Protein AF-A0A2V9XN82-F1 (afdb_monomer_lite)

Secondary structure (DSSP, 8-state):
---------------SHHHHHHS---EEEEE-SSEEEEEETTTEEEEEEES-EEEETTT--EEEEHHHHHHTTTT--TTEEEE-----

pLDDT: mean 82.77, std 19.28, range [38.78, 98.5]

Radius of gyration: 25.07 Å; chains: 1; bounding box: 44×78×35 Å

Structure (mmCIF, N/CA/C/O backbone):
data_AF-A0A2V9XN82-F1
#
_entry.id   AF-A0A2V9XN82-F1
#
loop_
_atom_site.group_PDB
_atom_site.id
_atom_site.type_symbol
_atom_site.label_atom_id
_atom_site.label_alt_id
_atom_site.label_comp_id
_atom_site.label_asym_id
_atom_site.label_entity_id
_atom_site.label_seq_id
_atom_site.pdbx_PDB_ins_code
_atom_site.Cartn_x
_atom_site.Cartn_y
_atom_site.Cartn_z
_atom_site.occupancy
_atom_site.B_iso_or_equiv
_atom_site.auth_seq_id
_atom_site.auth_comp_id
_atom_site.auth_asym_id
_atom_site.auth_atom_id
_atom_site.pdbx_PDB_model_num
ATOM 1 N N . MET A 1 1 ? 27.241 -69.666 -13.198 1.00 46.78 1 MET A N 1
ATOM 2 C CA . MET A 1 1 ? 27.201 -69.021 -14.524 1.00 46.78 1 MET A CA 1
ATOM 3 C C . MET A 1 1 ? 25.802 -68.464 -14.728 1.00 46.78 1 MET A C 1
ATOM 5 O O . MET A 1 1 ? 24.910 -69.228 -15.053 1.00 46.78 1 MET A O 1
ATOM 9 N N . SER A 1 2 ? 25.617 -67.168 -14.478 1.00 40.91 2 SER A N 1
ATOM 10 C CA . SER A 1 2 ? 24.432 -66.414 -14.902 1.00 40.91 2 SER A CA 1
ATOM 11 C C . SER A 1 2 ? 24.940 -65.098 -15.470 1.00 40.91 2 SER A C 1
ATOM 13 O O . SER A 1 2 ? 25.595 -64.330 -14.770 1.00 40.91 2 SER A O 1
A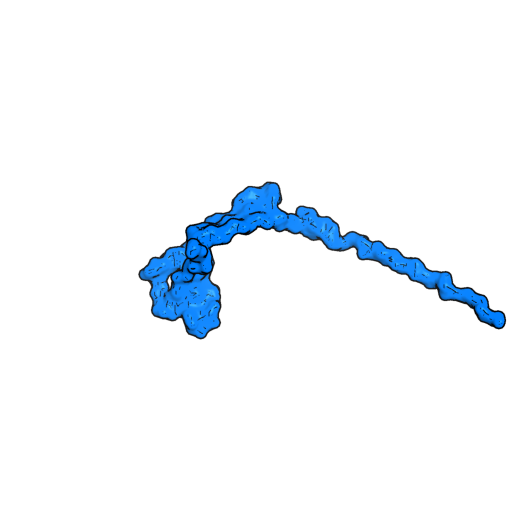TOM 15 N N . THR A 1 3 ? 24.728 -64.901 -16.763 1.00 50.88 3 THR A N 1
ATOM 16 C CA . THR A 1 3 ? 25.156 -63.726 -17.519 1.00 50.88 3 THR A CA 1
ATOM 17 C C . THR A 1 3 ? 24.035 -62.696 -17.600 1.00 50.88 3 THR A C 1
ATOM 19 O O . THR A 1 3 ? 22.917 -63.048 -17.953 1.00 50.88 3 THR A O 1
ATOM 22 N N . ASN A 1 4 ? 24.420 -61.441 -17.358 1.00 46.38 4 ASN A N 1
ATOM 23 C CA . ASN A 1 4 ? 23.999 -60.193 -18.004 1.00 46.38 4 ASN A CA 1
ATOM 24 C C . ASN A 1 4 ? 22.524 -59.770 -18.061 1.00 46.38 4 ASN A C 1
ATOM 26 O O . ASN A 1 4 ? 21.670 -60.427 -18.643 1.00 46.38 4 ASN A O 1
ATOM 30 N N . GLY A 1 5 ? 22.310 -58.519 -17.635 1.00 38.78 5 GLY A N 1
ATOM 31 C CA . GLY A 1 5 ? 21.142 -57.727 -18.005 1.00 38.78 5 GLY A CA 1
ATOM 32 C C . GLY A 1 5 ? 21.091 -56.318 -17.407 1.00 38.78 5 GLY A C 1
ATOM 33 O O . GLY A 1 5 ? 20.040 -55.926 -16.922 1.00 38.78 5 GLY A O 1
ATOM 34 N N . TYR A 1 6 ? 22.186 -55.545 -17.415 1.00 50.62 6 TYR A N 1
ATOM 35 C CA . TYR A 1 6 ? 22.091 -54.089 -17.228 1.00 50.62 6 TYR A CA 1
ATOM 36 C C . TYR A 1 6 ? 21.806 -53.435 -18.583 1.00 50.62 6 TYR A C 1
ATOM 38 O O . TYR A 1 6 ? 22.685 -53.398 -19.443 1.00 50.62 6 TYR A O 1
ATOM 46 N N . HIS A 1 7 ? 20.593 -52.913 -18.767 1.00 50.97 7 HIS A N 1
ATOM 47 C CA . HIS A 1 7 ? 20.292 -51.886 -19.764 1.00 50.97 7 HIS A CA 1
ATOM 48 C C . HIS A 1 7 ? 19.100 -51.048 -19.310 1.00 50.97 7 HIS A C 1
ATOM 50 O O . HIS A 1 7 ? 18.033 -51.572 -19.008 1.00 50.97 7 HIS A O 1
ATOM 56 N N . GLY A 1 8 ? 19.304 -49.734 -19.275 1.00 40.06 8 GLY A N 1
ATOM 57 C CA . GLY A 1 8 ? 18.269 -48.775 -18.922 1.00 40.06 8 GLY A CA 1
ATOM 58 C C . GLY A 1 8 ? 18.832 -47.396 -18.618 1.00 40.06 8 GLY A C 1
ATOM 59 O O . GLY A 1 8 ? 18.575 -46.851 -17.551 1.00 40.06 8 GLY A O 1
ATOM 60 N N . SER A 1 9 ? 19.618 -46.836 -19.543 1.00 55.75 9 SER A N 1
ATOM 61 C CA . SER A 1 9 ? 19.841 -45.390 -19.599 1.00 55.75 9 SER A CA 1
ATOM 62 C C . SER A 1 9 ? 18.484 -44.699 -19.728 1.00 55.75 9 SER A C 1
ATOM 64 O O . SER A 1 9 ? 17.900 -44.697 -20.808 1.00 55.75 9 SER A O 1
ATOM 66 N N . SER A 1 10 ? 17.978 -44.121 -18.639 1.00 47.97 10 SER A N 1
ATOM 67 C CA . SER A 1 10 ? 16.840 -43.205 -18.685 1.00 47.97 10 SER A CA 1
ATOM 68 C C . SER A 1 10 ? 17.347 -41.782 -18.494 1.00 47.97 10 SER A C 1
ATOM 70 O O . SER A 1 10 ? 17.614 -41.316 -17.388 1.00 47.97 10 SER A O 1
ATOM 72 N N . THR A 1 11 ? 17.534 -41.145 -19.642 1.00 54.69 11 THR A N 1
ATOM 73 C CA . THR A 1 11 ? 17.576 -39.716 -19.950 1.00 54.69 11 THR A CA 1
ATOM 74 C C . THR A 1 11 ? 17.160 -38.787 -18.801 1.00 54.69 11 THR A C 1
ATOM 76 O O . THR A 1 11 ? 16.024 -38.823 -18.327 1.00 54.69 11 THR A O 1
ATOM 79 N N . ARG A 1 12 ? 18.062 -37.877 -18.399 1.00 59.12 12 ARG A N 1
ATOM 80 C CA . ARG A 1 12 ? 17.690 -36.681 -17.627 1.00 59.12 12 ARG A CA 1
ATOM 81 C C . ARG A 1 12 ? 16.772 -35.817 -18.492 1.00 59.12 12 ARG A C 1
ATOM 83 O O . ARG A 1 12 ? 17.249 -35.126 -19.389 1.00 59.12 12 ARG A O 1
ATOM 90 N N . ASN A 1 13 ? 15.476 -35.819 -18.201 1.00 49.34 13 ASN A N 1
ATOM 91 C CA . ASN A 1 13 ? 14.548 -34.836 -18.750 1.00 49.34 13 ASN A CA 1
ATOM 92 C C . ASN A 1 13 ? 14.780 -33.478 -18.072 1.00 49.34 13 ASN A C 1
ATOM 94 O O . ASN A 1 13 ? 14.176 -33.150 -17.052 1.00 49.34 13 ASN A O 1
ATOM 98 N N . HIS A 1 14 ? 15.665 -32.672 -18.651 1.00 61.78 14 HIS A N 1
ATOM 99 C CA . HIS A 1 14 ? 15.525 -31.219 -18.592 1.00 61.78 14 HIS A CA 1
ATOM 100 C C . HIS A 1 14 ? 14.507 -30.789 -19.667 1.00 61.78 14 HIS A C 1
ATOM 102 O O . HIS A 1 14 ? 14.355 -31.497 -20.656 1.00 61.78 14 HIS A O 1
ATOM 108 N N . ASN A 1 15 ? 13.856 -29.629 -19.480 1.00 58.31 15 ASN A N 1
ATOM 109 C CA . ASN A 1 15 ? 13.088 -28.855 -20.489 1.00 58.31 15 ASN A CA 1
ATOM 110 C C . ASN A 1 15 ? 11.567 -28.687 -20.305 1.00 58.31 15 ASN A C 1
ATOM 112 O O . ASN A 1 15 ? 10.821 -28.741 -21.272 1.00 58.31 15 ASN A O 1
ATOM 116 N N . LEU A 1 16 ? 11.115 -28.317 -19.100 1.00 58.91 16 LEU A N 1
ATOM 117 C CA . LEU A 1 16 ? 9.918 -27.453 -18.961 1.00 58.91 16 LEU A CA 1
ATOM 118 C C . LEU A 1 16 ? 10.109 -26.265 -18.003 1.00 58.91 16 LEU A C 1
ATOM 120 O O . LEU A 1 16 ? 9.371 -25.289 -18.078 1.00 58.91 16 LEU A O 1
ATOM 124 N N . ARG A 1 17 ? 11.146 -26.273 -17.154 1.00 56.12 17 ARG A N 1
ATOM 125 C CA . ARG A 1 17 ? 11.451 -25.134 -16.264 1.00 56.12 17 ARG A CA 1
ATOM 126 C C . ARG A 1 17 ? 12.024 -23.909 -17.002 1.00 56.12 17 ARG A C 1
ATOM 128 O O . ARG A 1 17 ? 11.922 -22.802 -16.495 1.00 56.12 17 ARG A O 1
ATOM 135 N N . SER A 1 18 ? 12.592 -24.089 -18.201 1.00 60.72 18 SER A N 1
ATOM 136 C CA . SER A 1 18 ? 13.316 -23.026 -18.923 1.00 60.72 18 SER A CA 1
ATOM 137 C C . SER A 1 18 ? 12.417 -22.053 -19.689 1.00 60.72 18 SER A C 1
ATOM 139 O O . SER A 1 18 ? 12.809 -20.908 -19.875 1.00 60.72 18 SER A O 1
ATOM 141 N N . LEU A 1 19 ? 11.223 -22.466 -20.125 1.00 56.81 19 LEU A N 1
ATOM 142 C CA . LEU A 1 19 ? 10.331 -21.576 -20.878 1.00 56.81 19 LEU A CA 1
ATOM 143 C C . LEU A 1 19 ? 9.607 -20.596 -19.946 1.00 56.81 19 LEU A C 1
ATOM 145 O O . LEU A 1 19 ? 9.517 -19.416 -20.258 1.00 56.81 19 LEU A O 1
ATOM 149 N N . PHE A 1 20 ? 9.203 -21.041 -18.752 1.00 56.72 20 PHE A N 1
ATOM 150 C CA . PHE A 1 20 ? 8.647 -20.158 -17.717 1.00 56.72 20 PHE A CA 1
ATOM 151 C C . PHE A 1 20 ? 9.697 -19.256 -17.052 1.00 56.72 20 PHE A C 1
ATOM 153 O O . PHE A 1 20 ? 9.342 -18.213 -16.520 1.00 56.72 20 PHE A O 1
ATOM 160 N N . SER A 1 21 ? 10.985 -19.611 -17.124 1.00 58.06 21 SER A N 1
ATOM 161 C CA . SER A 1 21 ? 12.094 -18.779 -16.631 1.00 58.06 21 SER A CA 1
ATOM 162 C C . SER A 1 21 ? 12.374 -17.552 -17.507 1.00 58.06 21 SER A C 1
ATOM 164 O O . SER A 1 21 ? 12.928 -16.583 -17.011 1.00 58.06 21 SER A O 1
ATOM 166 N N . ILE A 1 22 ? 11.987 -17.546 -18.787 1.00 52.66 22 ILE A N 1
ATOM 167 C CA . ILE A 1 22 ? 12.052 -16.331 -19.626 1.00 52.66 22 ILE A CA 1
ATOM 168 C C . ILE A 1 22 ? 10.902 -15.371 -19.260 1.00 52.66 22 ILE A C 1
ATOM 170 O O . ILE A 1 22 ? 11.002 -14.162 -19.453 1.00 52.66 22 ILE A O 1
ATOM 174 N N . PHE A 1 23 ? 9.829 -15.907 -18.666 1.00 55.66 23 PHE A N 1
ATOM 175 C CA . PHE A 1 23 ? 8.701 -15.155 -18.117 1.00 55.66 23 PHE A CA 1
ATOM 176 C C . PHE A 1 23 ? 8.794 -14.927 -16.600 1.00 55.66 23 PHE A C 1
ATOM 178 O O . PHE A 1 23 ? 7.861 -14.353 -16.035 1.00 55.66 23 PHE A O 1
ATOM 185 N N . SER A 1 24 ? 9.879 -15.336 -15.922 1.00 60.78 24 SER A N 1
ATOM 186 C CA . SER A 1 24 ? 10.086 -14.944 -14.528 1.00 60.78 24 SER A CA 1
ATOM 187 C C . SER A 1 24 ? 10.389 -13.452 -14.523 1.00 60.78 24 SER A C 1
ATOM 189 O O . SER A 1 24 ? 11.482 -13.027 -14.892 1.00 60.78 24 SER A O 1
ATOM 191 N N . SER A 1 25 ? 9.392 -12.635 -14.192 1.00 67.25 25 SER A N 1
ATOM 192 C CA . SER A 1 25 ? 9.598 -11.206 -14.015 1.00 67.25 25 SER A CA 1
ATOM 193 C C . SER A 1 25 ? 10.559 -11.018 -12.849 1.00 67.25 25 SER A C 1
ATOM 195 O O . SER A 1 25 ? 10.168 -11.219 -11.703 1.00 67.25 25 SER A O 1
ATOM 197 N N . ASP A 1 26 ? 11.808 -10.660 -13.135 1.00 86.50 26 ASP A N 1
ATOM 198 C CA . ASP A 1 26 ? 12.709 -10.134 -12.117 1.00 86.50 26 ASP A CA 1
ATOM 199 C C . ASP A 1 26 ? 12.046 -8.883 -11.532 1.00 86.50 26 ASP A C 1
ATOM 201 O O . ASP A 1 26 ? 11.885 -7.875 -12.233 1.00 86.50 26 ASP A O 1
ATOM 205 N N . LEU A 1 27 ? 11.615 -8.983 -10.273 1.00 92.69 27 LEU A N 1
ATOM 206 C CA . LEU A 1 27 ? 10.969 -7.902 -9.542 1.00 92.69 27 LEU A CA 1
ATOM 207 C C . LEU A 1 27 ? 11.937 -7.308 -8.521 1.00 92.69 27 LEU A C 1
ATOM 209 O O . LEU A 1 27 ? 12.578 -8.038 -7.767 1.00 92.69 27 LEU A O 1
ATOM 213 N N . ALA A 1 28 ? 11.984 -5.982 -8.461 1.00 95.25 28 ALA A N 1
ATOM 214 C CA . ALA A 1 28 ? 12.508 -5.249 -7.317 1.00 95.25 28 ALA A CA 1
ATOM 215 C C . ALA A 1 28 ? 11.328 -4.592 -6.595 1.00 95.25 28 ALA A C 1
ATOM 217 O O . ALA A 1 28 ? 10.478 -3.977 -7.241 1.00 95.25 28 ALA A O 1
ATOM 218 N N . ILE A 1 29 ? 11.262 -4.755 -5.274 1.00 96.44 29 ILE A N 1
ATOM 219 C CA . ILE A 1 29 ? 10.186 -4.219 -4.439 1.00 96.44 29 ILE A CA 1
ATOM 220 C C . ILE A 1 29 ? 10.801 -3.232 -3.454 1.00 96.44 29 ILE A C 1
ATOM 222 O O . ILE A 1 29 ? 11.716 -3.589 -2.714 1.00 96.44 29 ILE A O 1
ATOM 226 N N . ASP A 1 30 ? 10.282 -2.010 -3.451 1.00 97.00 30 ASP A N 1
ATOM 227 C CA . ASP A 1 30 ? 10.585 -0.981 -2.464 1.00 97.00 30 ASP A CA 1
ATOM 228 C C . ASP A 1 30 ? 9.377 -0.829 -1.534 1.00 97.00 30 ASP A C 1
ATOM 230 O O . ASP A 1 30 ? 8.275 -0.501 -1.982 1.00 97.00 30 ASP A O 1
ATOM 234 N N . LEU A 1 31 ? 9.574 -1.120 -0.249 1.00 96.62 31 LEU A N 1
ATOM 235 C CA . LEU A 1 31 ? 8.544 -1.079 0.789 1.00 96.62 31 LEU A CA 1
ATOM 236 C C . LEU A 1 31 ? 8.730 0.169 1.658 1.00 96.62 31 LEU A C 1
ATOM 238 O O . LEU A 1 31 ? 9.097 0.083 2.830 1.00 96.62 31 LEU A O 1
ATOM 242 N N . GLY A 1 32 ? 8.479 1.341 1.080 1.00 96.69 32 GLY A N 1
ATOM 243 C CA . GLY A 1 32 ? 8.610 2.614 1.781 1.00 96.69 32 GLY A CA 1
ATOM 244 C C . GLY A 1 32 ? 7.467 2.893 2.763 1.00 96.69 32 GLY A C 1
ATOM 245 O O . GLY A 1 32 ? 6.338 2.424 2.601 1.00 96.69 32 GLY A O 1
ATOM 246 N N . THR A 1 33 ? 7.724 3.749 3.757 1.00 97.12 33 THR A N 1
ATOM 247 C CA . THR A 1 33 ? 6.722 4.223 4.735 1.00 97.12 33 THR A CA 1
ATOM 248 C C . THR A 1 33 ? 5.546 4.955 4.076 1.00 97.12 33 THR A C 1
ATOM 250 O O . THR A 1 33 ? 4.429 4.952 4.595 1.00 97.12 33 THR A O 1
ATOM 253 N N . ALA A 1 34 ? 5.763 5.621 2.939 1.00 96.00 34 ALA A N 1
ATOM 254 C CA . ALA A 1 34 ? 4.716 6.346 2.215 1.00 96.00 34 ALA A CA 1
ATOM 255 C C . ALA A 1 34 ? 4.103 5.527 1.072 1.00 96.00 34 ALA A C 1
ATOM 257 O O . ALA A 1 34 ? 2.877 5.486 0.946 1.00 96.00 34 ALA A O 1
ATOM 258 N N . ASN A 1 35 ? 4.945 4.875 0.270 1.00 97.62 35 ASN A N 1
ATOM 259 C CA . ASN A 1 35 ? 4.562 4.200 -0.962 1.00 97.62 35 ASN A CA 1
ATOM 260 C C . ASN A 1 35 ? 5.301 2.872 -1.118 1.00 97.62 35 ASN A C 1
ATOM 262 O O . ASN A 1 35 ? 6.458 2.750 -0.720 1.00 97.62 35 ASN A O 1
ATOM 266 N N . THR A 1 36 ? 4.619 1.910 -1.731 1.00 98.00 36 THR A N 1
ATOM 267 C CA . THR A 1 36 ? 5.181 0.643 -2.179 1.00 98.00 36 THR A CA 1
ATOM 268 C C . THR A 1 36 ? 5.340 0.700 -3.688 1.00 98.00 36 THR A C 1
ATOM 270 O O . THR A 1 36 ? 4.373 0.968 -4.409 1.00 98.00 36 THR A O 1
ATOM 273 N N . LEU A 1 37 ? 6.556 0.445 -4.163 1.00 98.19 37 LEU A N 1
ATOM 274 C CA . LEU A 1 37 ? 6.867 0.407 -5.584 1.00 98.19 37 LEU A CA 1
ATOM 275 C C . LEU A 1 37 ? 7.310 -0.995 -5.982 1.00 98.19 37 LEU A C 1
ATOM 277 O O . LEU A 1 37 ? 8.078 -1.643 -5.276 1.00 98.19 37 LEU A O 1
ATOM 281 N N . VAL A 1 38 ? 6.858 -1.445 -7.149 1.00 97.12 38 VAL A N 1
ATOM 282 C CA . VAL A 1 38 ? 7.354 -2.676 -7.772 1.00 97.12 38 VAL A CA 1
ATOM 283 C C . VAL A 1 38 ? 7.899 -2.325 -9.141 1.00 97.12 38 VAL A C 1
ATOM 285 O O . VAL A 1 38 ? 7.174 -1.811 -9.991 1.00 97.12 38 VAL A O 1
ATOM 288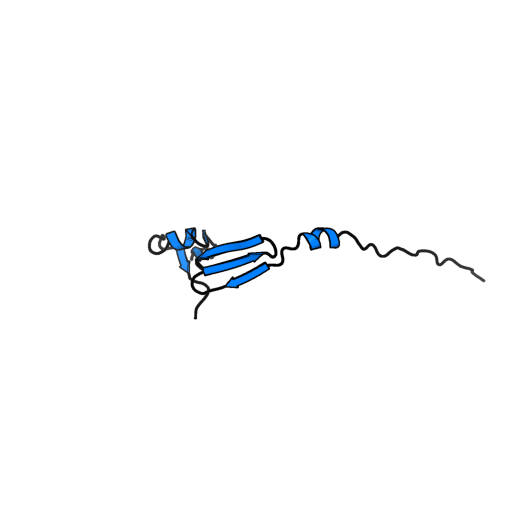 N N . TYR A 1 39 ? 9.173 -2.619 -9.363 1.00 96.06 39 TYR A N 1
ATOM 289 C CA . TYR A 1 39 ? 9.823 -2.535 -10.662 1.00 96.06 39 TYR A CA 1
ATOM 290 C C . TYR A 1 39 ? 9.934 -3.931 -11.265 1.00 96.06 39 TYR A C 1
ATOM 292 O O . TYR A 1 39 ? 10.409 -4.850 -10.604 1.00 96.06 39 TYR A O 1
ATOM 300 N N . ALA A 1 40 ? 9.553 -4.083 -12.529 1.00 94.38 40 ALA A N 1
ATOM 301 C CA . ALA A 1 40 ? 9.771 -5.301 -13.296 1.00 94.38 40 ALA A CA 1
ATOM 302 C C . ALA A 1 40 ? 10.807 -5.046 -14.397 1.00 94.38 40 ALA A C 1
ATOM 304 O O . ALA A 1 40 ? 10.663 -4.111 -15.198 1.00 94.38 40 ALA A O 1
ATOM 305 N N . ARG A 1 41 ? 11.844 -5.895 -14.467 1.00 90.12 41 ARG A N 1
ATOM 306 C CA . ARG A 1 41 ? 12.891 -5.797 -15.499 1.00 90.12 41 ARG A CA 1
ATOM 307 C C . ARG A 1 41 ? 12.260 -5.758 -16.893 1.00 90.12 41 ARG A C 1
ATOM 309 O O . ARG A 1 41 ? 11.455 -6.613 -17.250 1.00 90.12 41 ARG A O 1
ATOM 316 N N . GLY A 1 42 ? 12.623 -4.742 -17.675 1.00 90.75 42 GLY A N 1
ATOM 317 C CA . GLY A 1 42 ? 12.113 -4.539 -19.036 1.00 90.75 42 GLY A CA 1
ATOM 318 C C . GLY A 1 42 ? 10.713 -3.919 -19.131 1.00 90.75 42 GLY A C 1
ATOM 319 O O . GLY A 1 42 ? 10.282 -3.614 -20.238 1.00 90.75 42 GLY A O 1
ATOM 320 N N . LYS A 1 43 ? 10.015 -3.695 -18.008 1.00 92.44 43 LYS A N 1
ATOM 321 C CA . LYS A 1 43 ? 8.705 -3.013 -17.966 1.00 92.44 43 LYS A CA 1
ATOM 322 C C . LYS A 1 43 ? 8.727 -1.691 -17.201 1.00 92.44 43 LYS A C 1
ATOM 324 O O . LYS A 1 43 ? 7.852 -0.863 -17.419 1.00 92.44 43 LYS A O 1
ATOM 329 N N . GLY A 1 44 ? 9.713 -1.476 -16.331 1.00 94.62 44 GLY A N 1
ATOM 330 C CA . GLY A 1 44 ? 9.742 -0.290 -15.478 1.00 94.62 44 GLY A CA 1
ATOM 331 C C . GLY A 1 44 ? 8.948 -0.490 -14.188 1.00 94.62 44 GLY A C 1
ATOM 332 O O . GLY A 1 44 ? 8.779 -1.618 -13.724 1.00 94.62 44 GLY A O 1
ATOM 333 N N . ILE A 1 45 ? 8.471 0.607 -13.600 1.00 96.88 45 ILE A N 1
ATOM 334 C CA . ILE A 1 45 ? 7.608 0.574 -12.412 1.00 96.88 45 ILE A CA 1
ATOM 335 C C . ILE A 1 45 ? 6.220 0.081 -12.831 1.00 96.88 45 ILE A C 1
ATOM 337 O O . ILE A 1 45 ? 5.548 0.717 -13.637 1.00 96.88 45 ILE A O 1
ATOM 341 N N . VAL A 1 46 ? 5.807 -1.057 -12.281 1.00 96.38 46 VAL A N 1
ATOM 342 C CA . VAL A 1 46 ? 4.517 -1.708 -12.551 1.00 96.38 46 VAL A CA 1
ATOM 343 C C . VAL A 1 46 ? 3.520 -1.561 -11.400 1.00 96.38 46 VAL A C 1
ATOM 345 O O . VAL A 1 46 ? 2.331 -1.769 -11.611 1.00 96.38 46 VAL A O 1
ATOM 348 N N . VAL A 1 47 ? 3.981 -1.174 -10.206 1.00 97.44 47 VAL A N 1
ATOM 349 C CA . VAL A 1 47 ? 3.135 -0.801 -9.058 1.00 97.44 47 VAL A CA 1
ATOM 350 C C . VAL A 1 47 ? 3.705 0.460 -8.420 1.00 97.44 47 VAL A C 1
ATOM 352 O O . VAL A 1 47 ? 4.917 0.552 -8.228 1.00 97.44 47 VAL A O 1
ATOM 355 N N . ASN A 1 48 ? 2.836 1.408 -8.079 1.00 97.88 48 ASN A N 1
ATOM 356 C CA . ASN A 1 48 ? 3.146 2.571 -7.253 1.00 97.88 48 ASN A CA 1
ATOM 357 C C . ASN A 1 48 ? 1.898 2.928 -6.438 1.00 97.88 48 ASN A C 1
ATOM 359 O 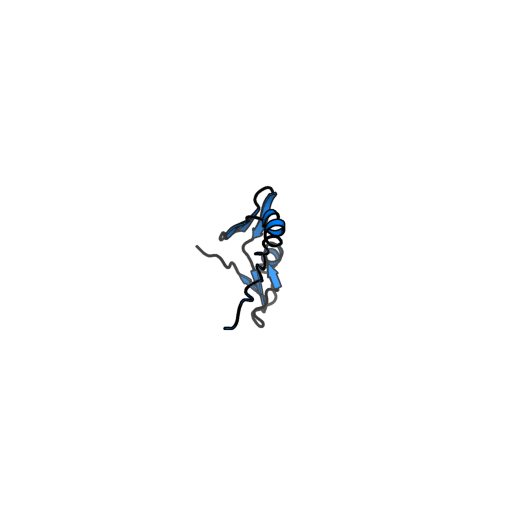O . ASN A 1 48 ? 1.051 3.696 -6.889 1.00 97.88 48 ASN A O 1
ATOM 363 N N . GLU A 1 49 ? 1.787 2.338 -5.254 1.00 98.50 49 GLU A N 1
ATOM 364 C CA . GLU A 1 49 ? 0.612 2.456 -4.389 1.00 98.50 49 GLU A CA 1
ATOM 365 C C . GLU A 1 49 ? 0.995 3.072 -3.039 1.00 98.50 49 GLU A C 1
ATOM 367 O O . GLU A 1 49 ? 2.120 2.870 -2.575 1.00 98.50 49 GLU A O 1
ATOM 372 N N . PRO A 1 50 ? 0.099 3.812 -2.362 1.00 98.19 50 PRO A N 1
ATOM 373 C CA . PRO A 1 50 ? 0.288 4.149 -0.957 1.00 98.19 50 PRO A CA 1
ATOM 374 C C . PRO A 1 50 ? 0.552 2.896 -0.108 1.00 98.19 50 PRO A C 1
ATOM 376 O O . PRO A 1 50 ? -0.152 1.897 -0.236 1.00 98.19 50 PRO A O 1
ATOM 379 N N . SER A 1 51 ? 1.514 2.958 0.813 1.00 98.06 51 SER A N 1
ATOM 380 C CA . SER A 1 51 ? 1.797 1.872 1.765 1.00 98.06 51 SER A CA 1
ATOM 381 C C . SER A 1 51 ? 0.768 1.865 2.896 1.00 98.06 51 SER A C 1
ATOM 383 O O . SER A 1 51 ? 1.072 2.213 4.039 1.00 98.06 51 SER A O 1
ATOM 385 N N . ILE A 1 52 ? -0.480 1.542 2.553 1.00 96.94 52 ILE A N 1
ATOM 386 C CA . ILE A 1 52 ? -1.630 1.523 3.458 1.00 96.94 52 ILE A CA 1
ATOM 387 C C . ILE A 1 52 ? -2.463 0.272 3.197 1.00 96.94 52 ILE A C 1
ATOM 389 O O . ILE A 1 52 ? -2.663 -0.133 2.053 1.00 96.94 52 ILE A O 1
ATOM 393 N N . VAL A 1 53 ? -2.966 -0.320 4.276 1.00 97.56 53 VAL A N 1
ATOM 394 C CA . VAL A 1 53 ? -3.874 -1.469 4.247 1.00 97.56 53 VAL A CA 1
ATOM 395 C C . VAL A 1 53 ? -5.058 -1.176 5.160 1.00 97.56 53 VAL A C 1
ATOM 397 O O . VAL A 1 53 ? -4.861 -0.710 6.280 1.00 97.56 53 VAL A O 1
ATOM 400 N N . ALA A 1 54 ? -6.277 -1.440 4.700 1.00 97.06 54 ALA A N 1
ATOM 401 C CA . ALA A 1 54 ? -7.479 -1.405 5.523 1.00 97.06 54 ALA A CA 1
ATOM 402 C C . ALA A 1 54 ? -7.809 -2.824 5.993 1.00 97.06 54 ALA A C 1
ATOM 404 O O . ALA A 1 54 ? -7.936 -3.736 5.178 1.00 97.06 54 ALA A O 1
ATOM 405 N N . ILE A 1 55 ? -7.927 -3.004 7.307 1.00 97.19 55 ILE A N 1
ATOM 406 C CA . ILE A 1 55 ? -8.135 -4.307 7.940 1.00 97.19 55 ILE A CA 1
ATOM 407 C C . ILE A 1 55 ? -9.404 -4.267 8.781 1.00 97.19 55 ILE A C 1
ATOM 409 O O . ILE A 1 55 ? -9.640 -3.318 9.537 1.00 97.19 55 ILE A O 1
ATOM 413 N N . ASN A 1 56 ? -10.198 -5.326 8.691 1.00 96.81 56 ASN A N 1
ATOM 414 C CA . ASN A 1 56 ? -11.301 -5.572 9.601 1.00 96.81 56 ASN A CA 1
ATOM 415 C C . ASN A 1 56 ? -10.763 -6.094 10.938 1.00 96.81 56 ASN A C 1
ATOM 417 O O . ASN A 1 56 ? -10.207 -7.184 11.018 1.00 96.81 56 ASN A O 1
ATOM 421 N N . LYS A 1 57 ? -10.927 -5.331 12.019 1.00 95.62 57 LYS A N 1
ATOM 422 C CA . LYS A 1 57 ? -10.386 -5.675 13.346 1.00 95.62 57 LYS A CA 1
ATOM 423 C C . LYS A 1 57 ? -11.007 -6.929 13.957 1.00 95.62 57 LYS A C 1
ATOM 425 O O . LYS A 1 57 ? -10.397 -7.517 14.843 1.00 95.62 57 LYS A O 1
ATOM 430 N N . ASN A 1 58 ? -12.212 -7.307 13.530 1.00 96.62 58 ASN A N 1
ATOM 431 C CA . ASN A 1 58 ? -12.915 -8.456 14.093 1.00 96.62 58 ASN A CA 1
ATOM 432 C C . ASN A 1 58 ? -12.458 -9.766 13.439 1.00 96.62 58 ASN A C 1
ATOM 434 O O . ASN A 1 58 ? -12.357 -10.776 14.129 1.00 96.62 58 ASN A O 1
ATOM 438 N N . THR A 1 59 ? -12.194 -9.749 12.126 1.00 97.19 59 THR A N 1
ATOM 439 C CA . THR A 1 59 ? -11.823 -10.949 11.349 1.00 97.19 59 THR A CA 1
ATOM 440 C C . THR A 1 59 ? -10.329 -11.026 11.034 1.00 97.19 59 THR A C 1
ATOM 442 O O . THR A 1 59 ? -9.810 -12.109 10.787 1.00 97.19 59 THR A O 1
ATOM 445 N N . GLY A 1 60 ? -9.619 -9.895 11.059 1.00 95.44 60 GLY A N 1
ATOM 446 C CA . GLY A 1 60 ? -8.232 -9.781 10.606 1.00 95.44 60 GLY A CA 1
ATOM 447 C C . GLY A 1 60 ? -8.080 -9.738 9.082 1.00 95.44 60 GLY A C 1
ATOM 448 O O . GLY A 1 60 ? -6.955 -9.723 8.588 1.00 95.44 60 GLY A O 1
ATOM 449 N N . GLU A 1 61 ? -9.183 -9.717 8.332 1.00 97.56 61 GLU A N 1
ATOM 450 C CA . GLU A 1 61 ? -9.162 -9.733 6.869 1.00 97.56 61 GLU A CA 1
ATOM 451 C C . GLU A 1 61 ? -8.792 -8.368 6.281 1.00 97.56 61 GLU A C 1
ATOM 453 O O . GLU A 1 61 ? -9.112 -7.312 6.837 1.00 97.56 61 GLU A O 1
ATOM 458 N N . VAL A 1 62 ? -8.118 -8.401 5.130 1.00 97.31 62 VAL A N 1
ATOM 459 C CA . VAL A 1 62 ? -7.792 -7.210 4.343 1.00 97.31 62 VAL A CA 1
ATOM 460 C C . VAL A 1 62 ? -9.007 -6.822 3.508 1.00 97.31 62 VAL A C 1
ATOM 462 O O . VAL A 1 62 ? -9.417 -7.569 2.626 1.00 97.31 62 VAL A O 1
ATOM 465 N N . GLU A 1 63 ? -9.543 -5.635 3.767 1.00 96.12 63 GLU A N 1
ATOM 466 C CA . GLU A 1 63 ? -10.703 -5.074 3.062 1.00 96.12 63 GLU A CA 1
ATOM 467 C C . GLU A 1 63 ? -10.264 -4.233 1.851 1.00 96.12 63 GLU A C 1
ATOM 469 O O . GLU A 1 63 ? -10.949 -4.181 0.833 1.00 96.12 63 GLU A O 1
ATOM 474 N N . ALA A 1 64 ? -9.104 -3.571 1.948 1.00 97.12 64 ALA A N 1
ATOM 475 C CA . ALA A 1 64 ? -8.508 -2.796 0.861 1.00 97.12 64 ALA A CA 1
ATOM 476 C C . ALA A 1 64 ? -6.993 -2.617 1.052 1.00 97.12 64 ALA A C 1
ATOM 478 O O . ALA A 1 64 ? -6.476 -2.690 2.170 1.00 97.12 64 ALA A O 1
ATOM 479 N N . VAL A 1 65 ? -6.281 -2.299 -0.030 1.00 97.69 65 VAL A N 1
ATOM 480 C CA . VAL A 1 65 ? -4.854 -1.922 -0.036 1.00 97.69 65 VAL A CA 1
ATOM 481 C C . VAL A 1 65 ? -4.658 -0.656 -0.867 1.00 97.69 65 VAL A C 1
ATOM 483 O O . VAL A 1 65 ? -5.567 -0.248 -1.581 1.00 97.69 65 VAL A O 1
ATOM 486 N N . GLY A 1 66 ? -3.493 -0.019 -0.773 1.00 98.12 66 GLY A N 1
ATOM 487 C CA . GLY A 1 66 ? -3.114 1.042 -1.703 1.00 98.12 66 GLY A CA 1
ATOM 488 C C . GLY A 1 66 ? -4.029 2.264 -1.640 1.00 98.12 66 GLY A C 1
ATOM 489 O O . GLY A 1 66 ? -4.336 2.791 -0.561 1.00 98.12 66 GLY A O 1
ATOM 490 N N . LYS A 1 67 ? -4.429 2.754 -2.813 1.00 98.19 67 LYS A N 1
ATOM 491 C CA . LYS A 1 67 ? -5.273 3.940 -2.959 1.00 98.19 67 LYS A CA 1
ATOM 492 C C . LYS A 1 67 ? -6.633 3.782 -2.282 1.00 98.19 67 LYS A C 1
ATOM 494 O O . LYS A 1 67 ? -7.039 4.691 -1.559 1.00 98.19 67 LYS A O 1
ATOM 499 N N . GLU A 1 68 ? -7.297 2.644 -2.445 1.00 96.94 68 GLU A N 1
ATOM 500 C CA . GLU A 1 68 ? -8.606 2.377 -1.847 1.00 96.94 68 GLU A CA 1
ATOM 501 C C . GLU A 1 68 ? -8.515 2.426 -0.317 1.00 96.94 68 GLU A C 1
ATOM 503 O O . GLU A 1 68 ? -9.290 3.122 0.339 1.00 96.94 68 GLU A O 1
ATOM 508 N N . ALA A 1 69 ? -7.496 1.789 0.267 1.00 97.00 69 ALA A N 1
ATOM 509 C CA . ALA A 1 69 ? -7.267 1.854 1.711 1.00 97.00 69 ALA A CA 1
ATOM 510 C C . ALA A 1 69 ? -6.958 3.280 2.200 1.00 97.00 69 ALA A C 1
ATOM 512 O O . ALA A 1 69 ? -7.377 3.677 3.290 1.00 97.00 69 ALA A O 1
ATOM 513 N N . LYS A 1 70 ? -6.240 4.077 1.399 1.00 95.81 70 LYS A N 1
ATOM 514 C CA . LYS A 1 70 ? -5.963 5.487 1.707 1.00 95.81 70 LYS A CA 1
ATOM 515 C C . LYS A 1 70 ? -7.236 6.336 1.703 1.00 95.81 70 LYS A C 1
ATOM 517 O O . LYS A 1 70 ? -7.378 7.200 2.564 1.00 95.81 70 LYS A O 1
ATOM 522 N N . GLU A 1 71 ? -8.155 6.109 0.770 1.00 95.12 71 GLU A N 1
ATOM 523 C CA . GLU A 1 71 ? -9.429 6.841 0.683 1.00 95.12 71 GLU A CA 1
ATOM 524 C C . GLU A 1 71 ? -10.357 6.565 1.873 1.00 95.12 71 GLU A C 1
ATOM 526 O O . GLU A 1 71 ? -11.191 7.406 2.221 1.00 95.12 71 GLU A O 1
ATOM 531 N N . MET A 1 72 ? -10.167 5.428 2.543 1.00 93.56 72 MET A N 1
ATOM 532 C CA . MET A 1 72 ? -10.876 5.068 3.768 1.00 93.56 72 MET A CA 1
ATOM 533 C C . MET A 1 72 ? -10.358 5.805 5.016 1.00 93.56 72 MET A C 1
ATOM 535 O O . MET A 1 72 ? -11.035 5.793 6.046 1.00 93.56 72 MET A O 1
ATOM 539 N N . LEU A 1 73 ? -9.196 6.475 4.970 1.00 87.88 73 LEU A N 1
ATOM 540 C CA . LEU A 1 73 ? -8.656 7.203 6.127 1.00 87.88 73 LEU A CA 1
ATOM 541 C C . LEU A 1 73 ? -9.654 8.242 6.654 1.00 87.88 73 LEU A C 1
ATOM 543 O O . LEU A 1 73 ? -10.091 9.140 5.937 1.00 87.88 73 LEU A O 1
ATOM 547 N N . GLY A 1 74 ? -10.005 8.118 7.937 1.00 85.06 74 GLY A N 1
ATOM 548 C CA . GLY A 1 74 ? -10.978 8.997 8.592 1.00 85.06 74 GLY A CA 1
ATOM 549 C C . GLY A 1 74 ? -12.428 8.797 8.131 1.00 85.06 74 GLY A C 1
ATOM 550 O O . GLY A 1 74 ? -13.286 9.598 8.487 1.00 85.06 74 GLY A O 1
ATOM 551 N N . ARG A 1 75 ? -12.706 7.753 7.339 1.00 88.44 75 ARG A N 1
ATOM 552 C CA . ARG A 1 75 ? -14.027 7.432 6.773 1.00 88.44 75 ARG A CA 1
ATOM 553 C C . ARG A 1 75 ? -14.443 5.973 7.009 1.00 88.44 75 ARG A C 1
ATOM 555 O O . ARG A 1 75 ? -15.445 5.532 6.453 1.00 88.44 75 ARG A O 1
ATOM 562 N N . THR A 1 76 ? -13.690 5.215 7.808 1.00 82.50 76 THR A N 1
ATOM 563 C CA . THR A 1 76 ? -14.001 3.814 8.108 1.00 82.50 76 THR A CA 1
ATOM 564 C C . THR A 1 76 ? -15.104 3.667 9.165 1.00 82.50 76 THR A C 1
ATOM 566 O O . THR A 1 76 ? -15.134 4.419 10.143 1.00 82.50 76 THR A O 1
ATOM 569 N N . PRO A 1 77 ? -15.977 2.650 9.040 1.00 82.94 77 PRO A N 1
ATOM 570 C CA . PRO A 1 77 ? -16.768 2.149 10.160 1.00 82.94 77 PRO A CA 1
ATOM 571 C C . PRO A 1 77 ? -15.863 1.704 11.318 1.00 82.94 77 PRO A C 1
ATOM 573 O O . PRO A 1 77 ? -14.713 1.319 11.107 1.00 82.94 77 PRO A O 1
ATOM 576 N N . GLY A 1 78 ? -16.382 1.694 12.549 1.00 88.00 78 GLY A N 1
ATOM 577 C CA . GLY A 1 78 ? -15.578 1.455 13.757 1.00 88.00 78 GLY A CA 1
ATOM 578 C C . GLY A 1 78 ? -14.830 0.112 13.814 1.00 88.00 78 GLY A C 1
ATOM 579 O O . GLY A 1 78 ? -13.870 -0.009 14.580 1.00 88.00 78 GLY A O 1
ATOM 580 N N . ASN A 1 79 ? -15.226 -0.886 13.018 1.00 93.56 79 ASN A N 1
ATOM 581 C CA . ASN A 1 79 ? -14.551 -2.180 12.905 1.00 93.56 79 ASN A CA 1
ATOM 582 C C . ASN A 1 79 ? -13.459 -2.226 11.820 1.00 93.56 79 ASN A C 1
ATOM 584 O O . ASN A 1 79 ? -12.695 -3.183 11.823 1.00 93.56 79 ASN A O 1
ATOM 588 N N . ILE A 1 80 ? -13.329 -1.220 10.948 1.00 96.19 80 ILE A N 1
ATOM 589 C CA . ILE A 1 80 ? -12.268 -1.154 9.930 1.00 96.19 80 ILE A CA 1
ATOM 590 C C . ILE A 1 80 ? -11.214 -0.128 10.352 1.00 96.19 80 ILE A C 1
ATOM 592 O O . ILE A 1 80 ? -11.526 0.999 10.744 1.00 96.19 80 ILE A O 1
ATOM 596 N N . VAL A 1 81 ? -9.945 -0.517 10.264 1.00 94.75 81 VAL A N 1
ATOM 597 C CA . VAL A 1 81 ? -8.800 0.352 10.546 1.00 94.75 81 VAL A CA 1
ATOM 598 C C . VAL A 1 81 ? -7.858 0.388 9.350 1.00 94.75 81 VAL A C 1
ATOM 600 O O . VAL A 1 81 ? -7.446 -0.650 8.845 1.00 94.75 81 VAL A O 1
ATOM 603 N N . ALA A 1 82 ? -7.501 1.591 8.906 1.00 94.44 82 ALA A N 1
ATOM 604 C CA . ALA A 1 82 ? -6.418 1.787 7.952 1.00 94.44 82 ALA A CA 1
ATOM 605 C C . ALA A 1 82 ? -5.086 1.877 8.710 1.00 94.44 82 ALA A C 1
ATOM 607 O O . ALA A 1 82 ? -4.939 2.685 9.629 1.00 94.44 82 ALA A O 1
ATOM 608 N N . ILE A 1 83 ? -4.119 1.046 8.331 1.00 93.44 83 ILE A N 1
ATOM 60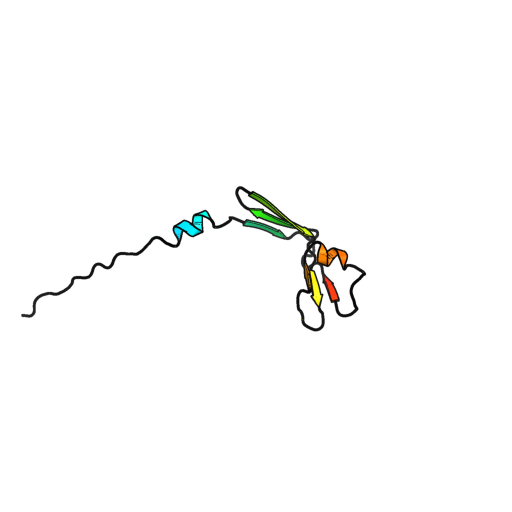9 C CA . ILE A 1 83 ? -2.793 0.974 8.943 1.00 93.44 83 ILE A CA 1
ATOM 610 C C . ILE A 1 83 ? -1.701 1.261 7.914 1.00 93.44 83 ILE A C 1
ATOM 612 O O . ILE A 1 83 ? -1.836 0.929 6.737 1.00 93.44 83 ILE A O 1
ATOM 616 N N . LYS A 1 84 ? -0.592 1.842 8.378 1.00 95.31 84 LYS A N 1
ATOM 617 C CA . LYS A 1 84 ? 0.669 1.916 7.632 1.00 95.31 84 LYS A CA 1
ATOM 618 C C . LYS A 1 84 ? 1.582 0.803 8.160 1.00 95.31 84 LYS A C 1
ATOM 620 O O . LYS A 1 84 ? 1.979 0.892 9.324 1.00 95.31 84 LYS A O 1
ATOM 625 N N . PRO A 1 85 ? 1.852 -0.261 7.381 1.00 93.62 85 PRO A N 1
ATOM 626 C CA . PRO A 1 85 ? 2.583 -1.425 7.880 1.00 93.62 85 PRO A CA 1
ATOM 627 C C . PRO A 1 85 ? 4.072 -1.127 8.088 1.00 93.62 85 PRO A C 1
ATOM 629 O O . PRO A 1 85 ? 4.681 -1.659 9.011 1.00 93.62 85 PRO A O 1
ATOM 632 N N . MET A 1 86 ? 4.632 -0.243 7.262 1.00 96.00 86 MET A N 1
ATOM 633 C CA . MET A 1 86 ? 6.012 0.218 7.366 1.00 96.00 86 MET A CA 1
ATOM 634 C C . MET A 1 86 ? 6.076 1.452 8.273 1.00 96.00 86 MET A C 1
ATOM 636 O O . MET A 1 86 ? 5.217 2.338 8.187 1.00 96.00 86 MET A O 1
ATOM 640 N N . LYS A 1 87 ? 7.081 1.494 9.146 1.00 85.38 87 LYS A N 1
ATOM 641 C CA . LYS A 1 87 ? 7.389 2.605 10.053 1.00 85.38 87 LYS A CA 1
ATOM 642 C C . LYS A 1 87 ? 8.886 2.890 9.998 1.00 85.38 87 LYS A C 1
ATOM 644 O O . LYS A 1 87 ? 9.655 1.981 9.687 1.00 85.38 87 LYS A O 1
ATOM 649 N N . ASP A 1 88 ? 9.240 4.133 10.299 1.00 72.62 88 ASP A N 1
ATOM 650 C CA . ASP A 1 88 ? 10.626 4.588 10.435 1.00 72.62 88 ASP A CA 1
ATOM 651 C C . ASP A 1 88 ? 11.274 4.04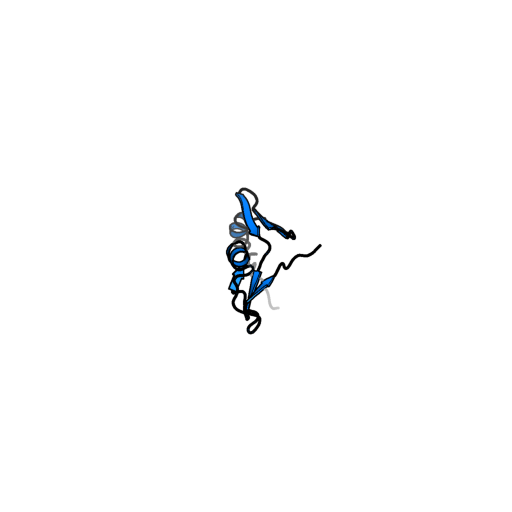7 11.723 1.00 72.62 88 ASP A C 1
ATOM 653 O O . ASP A 1 88 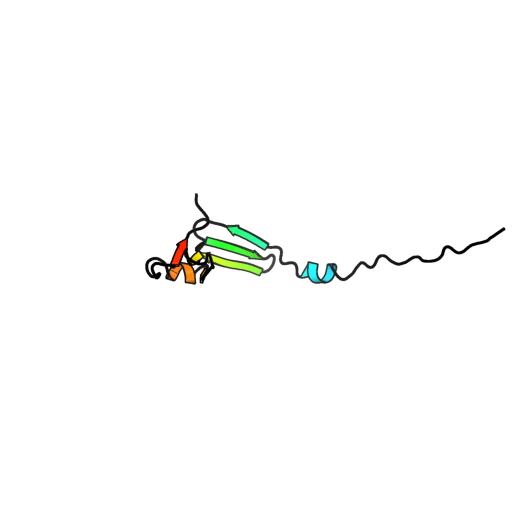? 10.532 3.849 12.721 1.00 72.62 88 ASP A O 1
#

Foldseek 3Di:
DDDDDDDDPDDDDDPDVVVCVVVPFPWDWDLDLFWIWIQTVPPGTPDTFGQKFKAQQVPRDTPDGGPVLVVCVVPDDPRIDIDRPDDD

Sequence (88 aa):
MSTNGYHGSSTRNHNLRSLFSIFSSDLAIDLGTANTLVYARGKGIVVNEPSIVAINKNTGEVEAVGKEAKEMLGRTPGNIVAIKPMKD